Protein AF-A0A8K0D5B7-F1 (afdb_monomer)

Mean predicted aligned error: 11.44 Å

Organism: Ignelater luminosus (NCBI:txid2038154)

Structure (mmCIF, N/CA/C/O backbone):
data_AF-A0A8K0D5B7-F1
#
_entry.id   AF-A0A8K0D5B7-F1
#
loop_
_atom_site.group_PDB
_atom_site.id
_atom_site.type_symbol
_atom_site.label_atom_id
_atom_site.label_alt_id
_atom_site.label_comp_id
_atom_site.label_asym_id
_atom_site.label_entity_id
_atom_site.label_seq_id
_atom_site.pdbx_PDB_ins_code
_atom_site.Cartn_x
_atom_site.Cartn_y
_atom_site.Cartn_z
_atom_site.occupancy
_atom_site.B_iso_or_equiv
_atom_site.auth_seq_id
_atom_site.auth_comp_id
_atom_site.auth_asym_id
_atom_site.auth_atom_id
_atom_site.pdbx_PDB_model_num
ATOM 1 N N . MET A 1 1 ? 31.494 -50.551 4.211 1.00 58.75 1 MET A N 1
ATOM 2 C CA . MET A 1 1 ? 31.317 -50.082 2.815 1.00 58.75 1 MET A CA 1
ATOM 3 C C . MET A 1 1 ? 29.963 -49.416 2.544 1.00 58.75 1 MET A C 1
ATOM 5 O O . MET A 1 1 ? 29.938 -48.528 1.710 1.00 58.75 1 MET A O 1
ATOM 9 N N . ALA A 1 2 ? 28.870 -49.741 3.250 1.00 61.06 2 ALA A N 1
ATOM 10 C CA . ALA A 1 2 ? 27.558 -49.106 3.022 1.00 61.06 2 ALA A CA 1
ATOM 11 C C . ALA A 1 2 ? 27.402 -47.675 3.598 1.00 61.06 2 ALA A C 1
ATOM 13 O O . ALA A 1 2 ? 26.651 -46.874 3.054 1.00 61.06 2 ALA A O 1
ATOM 14 N N . LEU A 1 3 ? 28.143 -47.320 4.658 1.00 53.94 3 LEU A N 1
ATOM 15 C CA . LEU A 1 3 ? 28.010 -46.009 5.319 1.00 53.94 3 LEU A CA 1
ATOM 16 C C . LEU A 1 3 ? 28.530 -44.834 4.465 1.00 53.94 3 LEU A C 1
ATOM 18 O O . LEU A 1 3 ? 27.985 -43.737 4.509 1.00 53.94 3 LEU A O 1
ATOM 22 N N . TRP A 1 4 ? 29.550 -45.081 3.639 1.00 53.62 4 TRP A N 1
ATOM 23 C CA . TRP A 1 4 ? 30.124 -44.075 2.737 1.00 53.62 4 TRP A CA 1
ATOM 24 C C . TRP A 1 4 ? 29.221 -43.783 1.528 1.00 53.62 4 TRP A C 1
ATOM 26 O O . TRP A 1 4 ? 29.224 -42.666 1.023 1.00 53.62 4 TRP A O 1
ATOM 36 N N . PHE A 1 5 ? 28.388 -44.744 1.112 1.00 57.69 5 PHE A N 1
ATOM 37 C CA . PHE A 1 5 ? 27.415 -44.553 0.031 1.00 57.69 5 PHE A CA 1
ATOM 38 C C . PHE A 1 5 ? 26.216 -43.685 0.452 1.00 57.69 5 PHE A C 1
ATOM 40 O O . PHE A 1 5 ? 25.733 -42.894 -0.355 1.00 57.69 5 PHE A O 1
ATOM 47 N N . MET A 1 6 ? 25.767 -43.760 1.714 1.00 58.22 6 MET A N 1
ATOM 48 C CA . MET A 1 6 ? 24.698 -42.877 2.216 1.00 58.22 6 MET A CA 1
ATOM 49 C C . MET A 1 6 ? 25.154 -41.422 2.382 1.00 58.22 6 MET A C 1
ATOM 51 O O . MET A 1 6 ? 24.361 -40.513 2.149 1.00 58.22 6 MET A O 1
ATOM 55 N N . LEU A 1 7 ? 26.425 -41.186 2.728 1.00 57.03 7 LEU A N 1
ATOM 56 C CA . LEU A 1 7 ? 26.960 -39.828 2.869 1.00 57.03 7 LEU A CA 1
ATOM 57 C C . LEU A 1 7 ? 27.020 -39.098 1.514 1.00 57.03 7 LEU A C 1
ATOM 59 O O . LEU A 1 7 ? 26.660 -37.929 1.436 1.00 57.03 7 LEU A O 1
ATOM 63 N N . ILE A 1 8 ? 27.383 -39.813 0.441 1.00 58.19 8 ILE A N 1
ATOM 64 C CA . ILE A 1 8 ? 27.438 -39.274 -0.930 1.00 58.19 8 ILE A CA 1
ATOM 65 C C . ILE A 1 8 ? 26.036 -38.925 -1.452 1.00 58.19 8 ILE A C 1
ATOM 67 O O . ILE A 1 8 ? 25.861 -37.895 -2.102 1.00 58.19 8 ILE A O 1
ATOM 71 N N . LEU A 1 9 ? 25.019 -39.731 -1.124 1.00 55.12 9 LEU A N 1
ATOM 72 C CA . LEU A 1 9 ? 23.623 -39.416 -1.448 1.00 55.12 9 LEU A CA 1
ATOM 73 C C . LEU A 1 9 ? 23.145 -38.152 -0.715 1.00 55.12 9 LEU A C 1
ATOM 75 O O . LEU A 1 9 ? 22.492 -37.309 -1.322 1.00 55.12 9 LEU A O 1
ATOM 79 N N . PHE A 1 10 ? 23.526 -37.954 0.549 1.00 55.22 10 PHE A N 1
ATOM 80 C CA . PHE A 1 10 ? 23.116 -36.770 1.314 1.00 55.22 10 PHE A CA 1
ATOM 81 C C . PHE A 1 10 ? 23.797 -35.475 0.827 1.00 55.22 10 PHE A C 1
ATOM 83 O O . PHE A 1 10 ? 23.163 -34.420 0.777 1.00 55.22 10 PHE A O 1
ATOM 90 N N . THR A 1 11 ? 25.061 -35.545 0.391 1.00 56.81 11 THR A N 1
ATOM 91 C CA . THR A 1 11 ? 25.802 -34.391 -0.158 1.00 56.81 11 THR A CA 1
ATOM 92 C C . THR A 1 11 ? 25.470 -34.073 -1.617 1.00 56.81 11 THR A C 1
ATOM 94 O O . THR A 1 11 ? 25.694 -32.949 -2.048 1.00 56.81 11 THR A O 1
ATOM 97 N N . ALA A 1 12 ? 24.956 -35.035 -2.392 1.00 54.81 12 ALA A N 1
ATOM 98 C CA . ALA A 1 12 ? 24.551 -34.813 -3.785 1.00 54.81 12 ALA A CA 1
ATOM 99 C C . ALA A 1 12 ? 23.100 -34.318 -3.915 1.00 54.81 12 ALA A C 1
ATOM 101 O O . ALA A 1 12 ? 22.770 -33.615 -4.867 1.00 54.81 12 ALA A O 1
ATOM 102 N N . ILE A 1 13 ? 22.235 -34.652 -2.951 1.00 55.94 13 ILE A N 1
ATOM 103 C CA . ILE A 1 13 ? 20.818 -34.264 -2.964 1.00 55.94 13 ILE A CA 1
ATOM 104 C C . ILE A 1 13 ? 20.606 -32.857 -2.374 1.00 55.94 13 ILE A C 1
ATOM 106 O O . ILE A 1 13 ? 19.761 -32.104 -2.853 1.00 55.94 13 ILE A O 1
ATOM 110 N N . THR A 1 14 ? 21.401 -32.454 -1.381 1.00 51.28 14 THR A N 1
ATOM 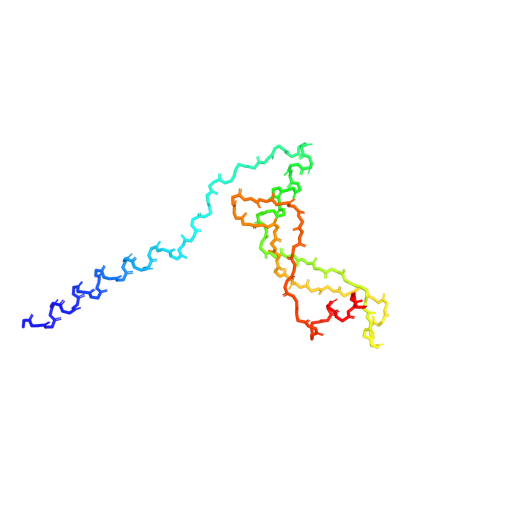111 C CA . THR A 1 14 ? 21.305 -31.121 -0.756 1.00 51.28 14 THR A CA 1
ATOM 112 C C . THR A 1 14 ? 21.551 -29.935 -1.705 1.00 51.28 14 THR A C 1
ATOM 114 O O . THR A 1 14 ? 20.772 -28.986 -1.622 1.00 51.28 14 THR A O 1
ATOM 117 N N . PRO A 1 15 ? 22.507 -29.943 -2.658 1.00 51.72 15 PRO A N 1
ATOM 118 C CA . PRO A 1 15 ? 22.625 -28.848 -3.623 1.00 51.72 15 PRO A CA 1
ATOM 119 C C . PRO A 1 15 ? 21.523 -28.867 -4.695 1.00 51.72 15 PRO A C 1
ATOM 121 O O . PRO A 1 15 ? 21.241 -27.821 -5.272 1.00 51.72 15 PRO A O 1
ATOM 124 N N . LEU A 1 16 ? 20.861 -30.010 -4.937 1.00 51.31 16 LEU A N 1
ATOM 125 C CA . LEU A 1 16 ? 19.790 -30.117 -5.937 1.00 51.31 16 LEU A CA 1
ATOM 126 C C . LEU A 1 16 ? 18.473 -29.477 -5.463 1.00 51.31 16 LEU A C 1
ATOM 128 O O . LEU A 1 16 ? 17.730 -28.938 -6.275 1.00 51.31 16 LEU A O 1
ATOM 132 N N . TYR A 1 17 ? 18.212 -29.481 -4.151 1.00 51.25 17 TYR A N 1
ATOM 133 C CA . TYR A 1 17 ? 17.062 -28.789 -3.549 1.00 51.25 17 TYR A CA 1
ATOM 134 C C . TYR A 1 17 ? 17.430 -27.428 -2.933 1.00 51.25 17 TYR A C 1
ATOM 136 O O . TYR A 1 17 ? 16.590 -26.534 -2.873 1.00 51.25 17 TYR A O 1
ATOM 144 N N . GLY A 1 18 ? 18.682 -27.242 -2.503 1.00 43.62 18 GLY A N 1
ATOM 145 C CA . GLY A 1 18 ? 19.149 -26.020 -1.841 1.00 43.62 18 GLY A CA 1
ATOM 146 C C . GLY A 1 18 ? 19.419 -24.836 -2.774 1.00 43.62 18 GLY A C 1
ATOM 147 O O . GLY A 1 18 ? 19.447 -23.704 -2.302 1.00 43.62 18 GLY A O 1
ATOM 148 N N . LEU A 1 19 ? 19.583 -25.063 -4.083 1.00 47.84 19 LEU A N 1
ATOM 149 C CA . LEU A 1 19 ? 19.838 -23.989 -5.054 1.00 47.84 19 LEU A CA 1
ATOM 150 C C . LEU A 1 19 ? 18.556 -23.390 -5.663 1.00 47.84 19 LEU A C 1
ATOM 152 O O . LEU A 1 19 ? 18.626 -22.355 -6.315 1.00 47.84 19 LEU A O 1
ATOM 156 N N . HIS A 1 20 ? 17.379 -23.987 -5.437 1.00 46.59 20 HIS A N 1
ATOM 157 C CA . HIS A 1 20 ? 16.132 -23.472 -6.019 1.00 46.59 20 HIS A CA 1
ATOM 158 C C . HIS A 1 20 ? 15.439 -22.394 -5.162 1.00 46.59 20 HIS A C 1
ATOM 160 O O . HIS A 1 20 ? 14.567 -21.694 -5.666 1.00 46.59 20 HIS A O 1
ATOM 166 N N . LEU A 1 21 ? 15.820 -22.223 -3.890 1.00 46.56 21 LEU A N 1
ATOM 167 C CA . LEU A 1 21 ? 15.127 -21.307 -2.966 1.00 46.56 21 LEU A CA 1
ATOM 168 C C . LEU A 1 21 ? 15.780 -19.929 -2.807 1.00 46.56 21 LEU A C 1
ATOM 170 O O . LEU A 1 21 ? 15.322 -19.131 -1.994 1.00 46.56 21 LEU A O 1
ATOM 174 N N . ILE A 1 22 ? 16.811 -19.613 -3.592 1.00 47.12 22 ILE A N 1
ATOM 175 C CA . ILE A 1 22 ? 17.200 -18.216 -3.794 1.00 47.12 22 ILE A CA 1
ATOM 176 C C . ILE A 1 22 ? 16.547 -17.800 -5.102 1.00 47.12 22 ILE A C 1
ATOM 178 O O . ILE A 1 22 ? 17.092 -18.027 -6.180 1.00 47.12 22 ILE A O 1
ATOM 182 N N . GLU A 1 23 ? 15.340 -17.248 -5.004 1.00 54.75 23 GLU A N 1
ATOM 183 C CA . GLU A 1 23 ? 14.713 -16.564 -6.125 1.00 54.75 23 GLU A CA 1
ATOM 184 C C . GLU A 1 23 ? 15.616 -15.382 -6.494 1.00 54.75 23 GLU A C 1
ATOM 186 O O . GLU A 1 23 ? 15.622 -14.338 -5.841 1.00 54.75 23 GLU A O 1
ATOM 191 N N . VAL A 1 24 ? 16.481 -15.581 -7.490 1.00 53.12 24 VAL A N 1
ATOM 192 C CA . VAL A 1 24 ? 17.348 -14.523 -7.997 1.00 53.12 24 VAL A CA 1
ATOM 193 C C . VAL A 1 24 ? 16.420 -13.460 -8.559 1.00 53.12 24 VAL A C 1
ATOM 195 O O . VAL A 1 24 ? 15.767 -13.674 -9.581 1.00 53.12 24 VAL A O 1
ATOM 198 N N . LYS A 1 25 ? 16.326 -12.318 -7.869 1.00 55.72 25 LYS A N 1
ATOM 199 C CA . LYS A 1 25 ? 15.605 -11.166 -8.390 1.00 55.72 25 LYS A CA 1
ATOM 200 C C . LYS A 1 25 ? 16.359 -10.723 -9.648 1.00 55.72 25 LYS A C 1
ATOM 202 O O . LYS A 1 25 ? 17.448 -10.168 -9.557 1.00 55.72 25 LYS A O 1
ATOM 207 N N . GLU A 1 26 ? 15.818 -11.099 -10.804 1.00 63.88 26 GLU A N 1
ATOM 208 C CA . GLU A 1 26 ? 16.232 -10.694 -12.144 1.00 63.88 26 GLU A CA 1
ATOM 209 C C . GLU A 1 26 ? 16.615 -9.211 -12.156 1.00 63.88 26 GLU A C 1
ATOM 211 O O . GLU A 1 26 ? 16.014 -8.410 -11.438 1.00 63.88 26 GLU A O 1
ATOM 216 N N . HIS A 1 27 ? 17.651 -8.859 -12.917 1.00 62.09 27 HIS A N 1
ATOM 217 C CA . HIS A 1 27 ? 18.226 -7.519 -12.897 1.00 62.09 27 HIS A CA 1
ATOM 218 C C . HIS A 1 27 ? 17.210 -6.504 -13.440 1.00 62.09 27 HIS A C 1
ATOM 220 O O . HIS A 1 27 ? 17.108 -6.301 -14.647 1.00 62.09 27 HIS A O 1
ATOM 226 N N . VAL A 1 28 ? 16.451 -5.865 -12.549 1.00 72.25 28 VAL A N 1
ATOM 227 C CA . VAL A 1 28 ? 15.453 -4.864 -12.933 1.00 72.25 28 VAL A CA 1
ATOM 228 C C . VAL A 1 28 ? 16.169 -3.554 -13.250 1.00 72.25 28 VAL A C 1
ATOM 230 O O . VAL A 1 28 ? 16.923 -3.032 -12.428 1.00 72.25 28 VAL A O 1
ATOM 233 N N . GLU A 1 29 ? 15.975 -3.035 -14.460 1.00 85.50 29 GLU A N 1
ATOM 234 C CA . GLU A 1 29 ? 16.503 -1.731 -14.858 1.00 85.50 29 GLU A CA 1
ATOM 235 C C . GLU A 1 29 ? 15.760 -0.622 -14.102 1.00 85.50 29 GLU A C 1
ATOM 237 O O . GLU A 1 29 ? 14.529 -0.564 -14.104 1.00 85.50 29 GLU A O 1
ATOM 242 N N . ILE A 1 30 ? 16.512 0.245 -13.420 1.00 92.38 30 ILE A N 1
ATOM 243 C CA . ILE A 1 30 ? 15.946 1.370 -12.673 1.00 92.38 30 ILE A CA 1
ATOM 244 C C . ILE A 1 30 ? 15.517 2.448 -13.686 1.00 92.38 30 ILE A C 1
ATOM 246 O O . ILE A 1 30 ? 16.368 2.893 -14.459 1.00 92.38 30 ILE A O 1
ATOM 250 N N . PRO A 1 31 ? 14.244 2.896 -13.694 1.00 95.06 31 PRO A N 1
ATOM 251 C CA . PRO A 1 31 ? 13.779 3.938 -14.612 1.00 95.06 31 PRO A CA 1
ATOM 252 C C . PRO A 1 31 ? 14.471 5.290 -14.385 1.00 95.06 31 PRO A C 1
ATOM 254 O O . PRO A 1 31 ? 14.949 5.569 -13.284 1.00 95.06 31 PRO A O 1
ATOM 257 N N . ASP A 1 32 ? 14.450 6.167 -15.395 1.00 96.56 32 ASP A N 1
ATOM 258 C CA . ASP A 1 32 ? 14.896 7.558 -15.240 1.00 96.56 32 ASP A CA 1
ATOM 259 C C . ASP A 1 32 ? 14.066 8.247 -14.134 1.00 96.56 32 ASP A C 1
ATOM 261 O O . ASP A 1 32 ? 12.832 8.254 -14.216 1.00 96.56 32 ASP A O 1
ATOM 265 N N . PRO A 1 33 ? 14.699 8.853 -13.109 1.00 95.75 33 PRO A N 1
ATOM 266 C CA . PRO A 1 33 ? 14.005 9.581 -12.047 1.00 95.75 33 PRO A CA 1
ATOM 267 C C . PRO A 1 33 ? 13.032 10.669 -12.529 1.00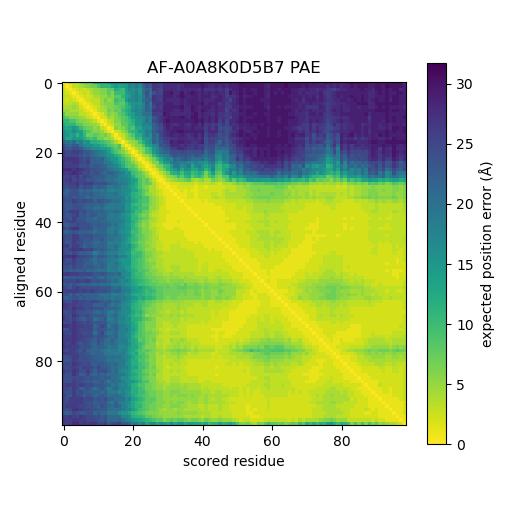 95.75 33 PRO A C 1
ATOM 269 O O . PRO A 1 33 ? 12.103 11.020 -11.802 1.00 95.75 33 PRO A O 1
ATOM 272 N N . GLN A 1 34 ? 13.222 11.211 -13.737 1.00 97.62 34 GLN A N 1
ATOM 273 C CA . GLN A 1 34 ? 12.315 12.196 -14.338 1.00 97.62 34 GLN A CA 1
ATOM 274 C C . GLN A 1 34 ? 10.997 11.571 -14.822 1.00 97.62 34 GLN A C 1
ATOM 276 O O . GLN A 1 34 ? 9.982 12.261 -14.936 1.00 97.62 34 GLN A O 1
ATOM 281 N N . GLU A 1 35 ? 10.965 10.259 -15.059 1.00 97.44 35 GLU A N 1
ATOM 282 C CA . GLU A 1 35 ? 9.780 9.519 -15.491 1.00 97.44 35 GLU A CA 1
ATOM 283 C C . GLU A 1 35 ? 8.950 9.051 -14.286 1.00 97.44 35 GLU A C 1
ATOM 285 O O . GLU A 1 35 ? 8.788 7.854 -14.037 1.00 97.44 35 GLU A O 1
ATOM 290 N N . ALA A 1 36 ? 8.384 10.004 -13.537 1.00 97.00 36 ALA A N 1
ATOM 291 C CA . ALA A 1 36 ? 7.714 9.763 -12.252 1.00 97.00 36 ALA A CA 1
ATOM 292 C C . ALA A 1 36 ? 6.699 8.600 -12.264 1.00 97.00 36 ALA A C 1
ATOM 294 O O . ALA A 1 36 ? 6.658 7.801 -11.330 1.00 97.00 36 ALA A O 1
ATOM 295 N N . ALA A 1 37 ? 5.907 8.458 -13.333 1.00 96.38 37 ALA A N 1
ATOM 296 C CA . ALA A 1 37 ? 4.945 7.362 -13.462 1.00 96.38 37 ALA A CA 1
ATOM 297 C C . ALA A 1 37 ? 5.622 5.984 -13.583 1.00 96.38 37 ALA A C 1
ATOM 299 O O . ALA A 1 37 ? 5.167 5.021 -12.965 1.00 96.38 37 ALA A O 1
ATOM 300 N N . LYS A 1 38 ? 6.725 5.880 -14.339 1.00 94.88 38 LYS A N 1
ATOM 301 C CA . LYS A 1 38 ? 7.494 4.632 -14.453 1.00 94.88 38 LYS A CA 1
ATOM 302 C C . LYS A 1 38 ? 8.197 4.304 -13.145 1.00 94.88 38 LYS A C 1
ATOM 304 O O . LYS A 1 38 ? 8.166 3.153 -12.727 1.00 94.88 38 LYS A O 1
ATOM 309 N N . VAL A 1 39 ? 8.759 5.311 -12.473 1.00 96.81 39 VAL A N 1
ATOM 310 C CA . VAL A 1 39 ? 9.375 5.146 -11.149 1.00 96.81 39 VAL A CA 1
ATOM 311 C C . VAL A 1 39 ? 8.350 4.634 -10.139 1.00 96.81 39 VAL A C 1
ATOM 313 O O . VAL A 1 39 ? 8.625 3.660 -9.446 1.00 96.81 39 VAL A O 1
ATOM 316 N N . ALA A 1 40 ? 7.148 5.214 -10.089 1.00 95.81 40 ALA A N 1
ATOM 317 C CA . ALA A 1 40 ? 6.092 4.754 -9.187 1.00 95.81 40 ALA A CA 1
ATOM 318 C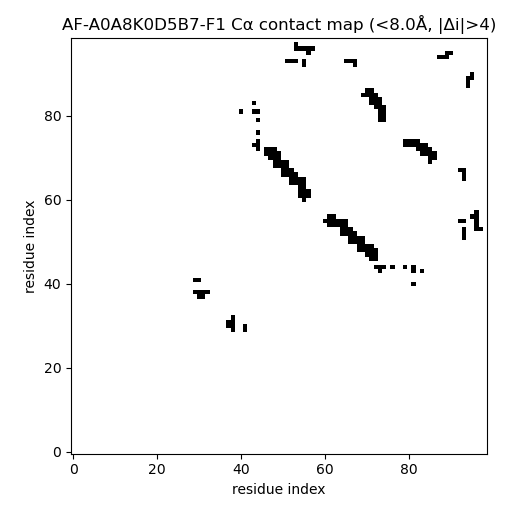 C . ALA A 1 40 ? 5.724 3.282 -9.439 1.00 95.81 40 ALA A C 1
ATOM 320 O O . ALA A 1 40 ? 5.653 2.491 -8.501 1.00 95.81 40 ALA A O 1
ATOM 321 N N . ARG A 1 41 ? 5.555 2.889 -10.708 1.00 95.00 41 ARG A N 1
ATOM 322 C CA . ARG A 1 41 ? 5.272 1.496 -11.088 1.00 95.00 41 ARG A CA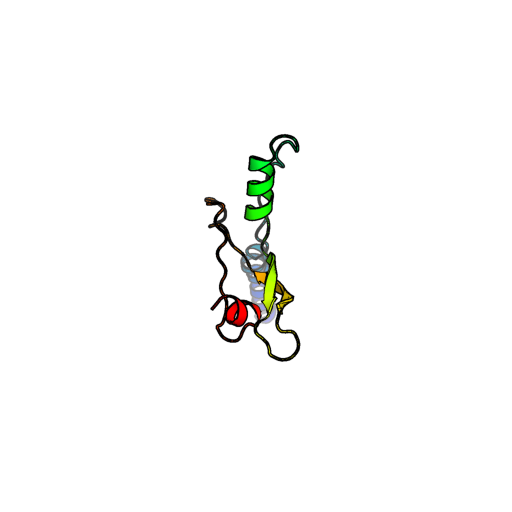 1
ATOM 323 C C . ARG A 1 41 ? 6.419 0.551 -10.748 1.00 95.00 41 ARG A C 1
ATOM 325 O O . ARG A 1 41 ? 6.165 -0.532 -10.234 1.00 95.00 41 ARG A O 1
ATOM 332 N N . TYR A 1 42 ? 7.657 0.978 -10.976 1.00 94.62 42 TYR A N 1
ATOM 333 C CA . TYR A 1 42 ? 8.848 0.229 -10.591 1.00 94.62 42 TYR A CA 1
ATOM 334 C C . TYR A 1 42 ? 8.905 0.006 -9.077 1.00 94.62 42 TYR A C 1
ATOM 336 O O . TYR A 1 42 ? 9.127 -1.121 -8.646 1.00 94.62 42 TYR A O 1
ATOM 344 N N . VAL A 1 43 ? 8.671 1.047 -8.269 1.00 94.94 43 VAL A N 1
ATOM 345 C CA . VAL A 1 43 ? 8.699 0.949 -6.801 1.00 94.94 43 VAL A CA 1
ATOM 346 C C . VAL A 1 43 ? 7.632 -0.018 -6.310 1.00 94.94 43 VAL A C 1
ATOM 348 O O . VAL A 1 43 ? 7.952 -0.924 -5.547 1.00 94.94 43 VAL A O 1
ATOM 351 N N . ILE A 1 44 ? 6.391 0.137 -6.774 1.00 95.44 44 ILE A N 1
ATOM 352 C CA . ILE A 1 44 ? 5.276 -0.719 -6.362 1.00 95.44 44 ILE A CA 1
ATOM 353 C C . ILE A 1 44 ? 5.535 -2.183 -6.727 1.00 95.44 44 ILE A C 1
ATOM 355 O O . ILE A 1 44 ? 5.428 -3.041 -5.861 1.00 95.44 44 ILE A O 1
ATOM 359 N N . HIS A 1 45 ? 5.956 -2.463 -7.962 1.00 95.19 45 HIS A N 1
ATOM 360 C CA . HIS A 1 45 ? 6.187 -3.835 -8.409 1.00 95.19 45 HIS A CA 1
ATOM 361 C C . HIS A 1 45 ? 7.372 -4.520 -7.710 1.00 95.19 45 HIS A C 1
ATOM 363 O O . HIS A 1 45 ? 7.421 -5.739 -7.587 1.00 95.19 45 HIS A O 1
ATOM 369 N N . ASN A 1 46 ? 8.349 -3.738 -7.245 1.00 93.62 46 ASN A N 1
ATOM 370 C CA . ASN A 1 46 ? 9.531 -4.263 -6.567 1.00 93.62 46 ASN A CA 1
ATOM 371 C C . ASN A 1 46 ? 9.418 -4.282 -5.038 1.00 93.62 46 ASN A C 1
ATOM 373 O O . ASN A 1 46 ? 10.403 -4.668 -4.399 1.00 93.62 46 ASN A O 1
ATOM 377 N N . SER A 1 47 ? 8.280 -3.872 -4.472 1.00 94.19 47 SER A N 1
ATOM 378 C CA . SER A 1 47 ? 8.037 -3.826 -3.028 1.00 94.19 47 SER A CA 1
ATOM 379 C C . SER A 1 47 ? 7.115 -4.962 -2.600 1.00 94.19 47 SER A C 1
ATOM 381 O O . SER A 1 47 ? 5.997 -5.063 -3.088 1.00 94.19 47 SER A O 1
ATOM 383 N N . ASP A 1 48 ? 7.561 -5.767 -1.638 1.00 94.94 48 ASP A N 1
ATOM 384 C CA . ASP A 1 48 ? 6.763 -6.879 -1.097 1.00 94.94 48 ASP A CA 1
ATOM 385 C C . ASP A 1 48 ? 5.858 -6.440 0.071 1.00 94.94 48 ASP A C 1
ATOM 387 O O . ASP A 1 48 ? 4.964 -7.168 0.500 1.00 94.94 48 ASP A O 1
ATOM 391 N N . TRP A 1 49 ? 6.101 -5.247 0.618 1.00 96.88 49 TRP A N 1
ATOM 392 C CA . TRP A 1 49 ? 5.397 -4.703 1.776 1.00 96.88 49 TRP A CA 1
ATOM 393 C C . TRP A 1 49 ? 5.291 -3.178 1.707 1.00 96.88 49 TRP A C 1
ATOM 395 O O . TRP A 1 49 ? 6.100 -2.509 1.062 1.00 96.88 49 TRP A O 1
ATOM 405 N N . ALA A 1 50 ? 4.291 -2.626 2.391 1.00 97.00 50 ALA A N 1
ATOM 406 C CA . ALA A 1 50 ? 4.078 -1.191 2.516 1.00 97.00 50 ALA A CA 1
ATOM 407 C C . ALA A 1 50 ? 3.502 -0.824 3.888 1.00 97.00 50 ALA A C 1
ATOM 409 O O . ALA A 1 50 ? 2.892 -1.640 4.577 1.00 97.00 50 ALA A O 1
ATOM 410 N N . SER A 1 51 ? 3.686 0.437 4.276 1.00 97.00 51 SER A N 1
ATOM 411 C CA . SER A 1 51 ? 3.000 1.016 5.428 1.00 97.00 51 SER A CA 1
ATOM 412 C C . SER A 1 51 ? 1.606 1.487 5.017 1.00 97.00 51 SER A C 1
ATOM 414 O O . SER A 1 51 ? 1.483 2.390 4.187 1.00 97.00 51 SER A O 1
ATOM 416 N N . LEU A 1 52 ? 0.567 0.890 5.598 1.00 96.06 52 LEU A N 1
ATOM 417 C CA . LEU A 1 52 ? -0.827 1.252 5.365 1.00 96.06 52 LEU A CA 1
ATOM 418 C C . LEU A 1 52 ? -1.311 2.150 6.502 1.00 96.06 52 LEU A C 1
ATOM 420 O O . LEU A 1 52 ? -1.298 1.748 7.661 1.00 96.06 52 LEU A O 1
ATOM 424 N N . ALA A 1 53 ? -1.729 3.370 6.169 1.00 96.81 53 ALA A N 1
ATOM 425 C CA . ALA A 1 53 ? -2.285 4.311 7.132 1.00 96.81 53 ALA A CA 1
ATOM 426 C C . ALA A 1 53 ? -3.815 4.350 7.025 1.00 96.81 53 ALA A C 1
ATOM 428 O O . ALA A 1 53 ? -4.356 4.612 5.949 1.00 96.81 53 ALA A O 1
ATOM 429 N N . THR A 1 54 ? -4.501 4.139 8.144 1.00 96.94 54 THR A N 1
ATOM 430 C CA . THR A 1 54 ? -5.964 4.194 8.274 1.00 96.94 54 THR A CA 1
ATOM 431 C C . THR A 1 54 ? -6.378 5.203 9.343 1.00 96.94 54 THR A C 1
ATOM 433 O O . THR A 1 54 ? -5.568 5.636 10.164 1.00 96.94 54 THR A O 1
ATOM 436 N N . ILE A 1 55 ? -7.646 5.625 9.322 1.00 97.56 55 ILE A N 1
ATOM 437 C CA . ILE A 1 55 ? -8.226 6.425 10.407 1.00 97.56 55 ILE A CA 1
ATOM 438 C C . ILE A 1 55 ? -8.863 5.471 11.405 1.00 97.56 55 ILE A C 1
ATOM 440 O O . ILE A 1 55 ? -9.795 4.754 11.049 1.00 97.56 55 ILE A O 1
ATOM 444 N N . SER A 1 56 ? -8.388 5.493 12.650 1.00 97.06 56 SER A N 1
ATOM 445 C CA . SER A 1 56 ? -8.775 4.463 13.600 1.00 97.06 56 SER A CA 1
ATOM 446 C C . SER A 1 56 ? -10.230 4.562 14.054 1.00 97.06 56 SER A C 1
ATOM 448 O O . SER A 1 56 ? -10.745 5.636 14.397 1.00 97.06 56 SER A O 1
ATOM 450 N N . THR A 1 57 ? -10.874 3.401 14.101 1.00 95.94 57 THR A N 1
ATOM 451 C CA . THR A 1 57 ? -12.218 3.163 14.636 1.00 95.94 57 THR A CA 1
ATOM 452 C C . THR A 1 57 ? -12.199 2.665 16.084 1.00 95.94 57 THR A C 1
ATOM 454 O O . THR A 1 57 ? -13.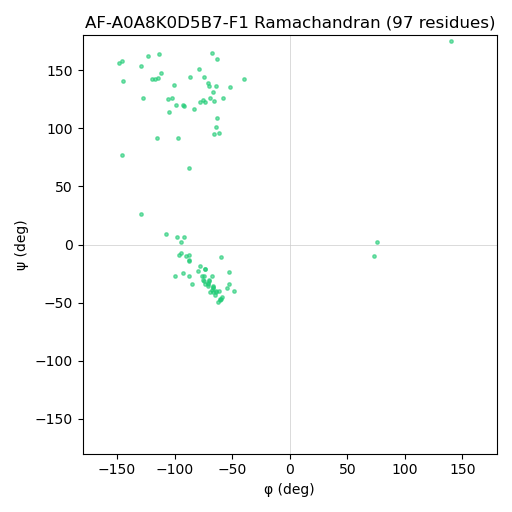250 2.634 16.732 1.00 95.94 57 THR A O 1
ATOM 457 N N . LEU A 1 58 ? -11.017 2.332 16.616 1.00 93.88 58 LEU A N 1
ATOM 458 C CA . LEU A 1 58 ? -10.833 1.852 17.985 1.00 93.88 58 LEU A CA 1
ATOM 459 C C . LEU A 1 58 ? -11.228 2.927 19.006 1.00 93.88 58 LEU A C 1
ATOM 461 O O . LEU A 1 58 ? -10.852 4.088 18.829 1.00 93.88 58 LEU A O 1
ATOM 465 N N . PRO A 1 59 ? -11.950 2.582 20.088 1.00 95.06 59 PRO A N 1
ATOM 466 C CA . PRO A 1 59 ? -12.419 3.562 21.067 1.00 95.06 59 PRO A CA 1
ATOM 467 C C . PRO A 1 59 ? -11.315 4.442 21.669 1.00 95.06 59 PRO A C 1
ATOM 469 O O . PRO A 1 59 ? -11.539 5.628 21.899 1.00 95.06 59 PRO A O 1
ATOM 472 N N . GLU A 1 60 ? -10.133 3.879 21.909 1.00 95.62 60 GLU A N 1
ATOM 473 C CA . GLU A 1 60 ? -9.024 4.523 22.616 1.00 95.62 60 GLU A CA 1
ATOM 474 C C . GLU A 1 60 ? -8.305 5.579 21.770 1.00 95.62 60 GLU A C 1
ATOM 476 O O . GLU A 1 60 ? -7.797 6.561 22.309 1.00 95.62 60 GLU A O 1
ATOM 481 N N . ILE A 1 61 ? -8.261 5.380 20.451 1.00 95.62 61 ILE A N 1
ATOM 482 C CA . ILE A 1 61 ? -7.536 6.236 19.498 1.00 95.62 61 ILE A CA 1
ATOM 483 C C . ILE A 1 61 ? -8.419 6.668 18.328 1.00 95.62 61 ILE A C 1
ATOM 485 O O . ILE A 1 61 ? -7.937 6.958 17.233 1.00 95.62 61 ILE A O 1
ATOM 489 N N . LYS A 1 62 ? -9.732 6.724 18.551 1.00 96.25 62 LYS A N 1
ATOM 490 C CA . LYS A 1 62 ? -10.702 7.051 17.511 1.00 96.25 62 LYS A CA 1
ATOM 491 C C . LYS A 1 62 ? -10.316 8.351 16.811 1.00 96.25 62 LYS A C 1
ATOM 493 O O . LYS A 1 62 ? -9.996 9.332 17.478 1.00 96.25 62 LYS A O 1
ATOM 498 N N . THR A 1 63 ? -10.400 8.375 15.481 1.00 95.12 63 THR A N 1
ATOM 499 C CA . THR A 1 63 ? -10.036 9.505 14.595 1.00 95.12 63 THR A CA 1
ATOM 500 C C . THR A 1 63 ? -8.543 9.786 14.417 1.00 95.12 63 THR A C 1
ATOM 502 O O . THR A 1 63 ? -8.188 10.555 13.522 1.00 95.12 63 THR A O 1
ATOM 505 N N . TYR A 1 64 ? -7.662 9.160 15.200 1.00 97.50 64 TYR A N 1
ATOM 506 C CA . TYR A 1 64 ? -6.223 9.288 14.989 1.00 97.50 64 TYR A CA 1
ATOM 507 C C . TYR A 1 64 ? -5.763 8.390 13.836 1.00 9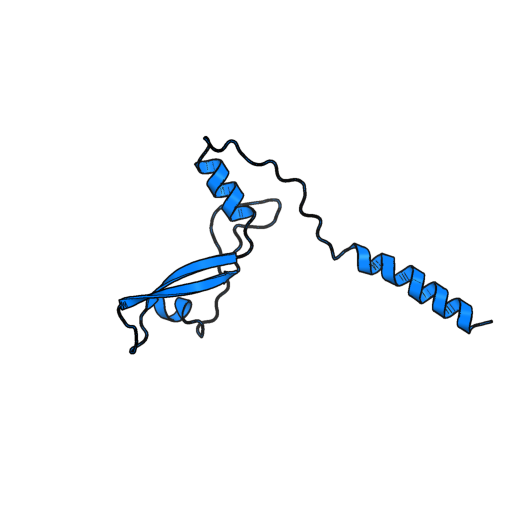7.50 64 TYR A C 1
ATOM 509 O O . TYR A 1 64 ? -6.365 7.339 13.594 1.00 97.50 64 TYR A O 1
ATOM 517 N N . PRO A 1 65 ? -4.693 8.780 13.122 1.00 97.06 65 PRO A N 1
ATOM 518 C CA . PRO A 1 65 ? -4.072 7.899 12.152 1.00 97.06 65 PRO A CA 1
ATOM 519 C C . PRO A 1 65 ? -3.435 6.707 12.872 1.00 97.06 65 PRO A C 1
ATOM 521 O O . PRO A 1 65 ? -2.683 6.875 13.834 1.00 97.06 65 PRO A O 1
ATOM 524 N N . PHE A 1 66 ? -3.716 5.513 12.373 1.00 96.06 66 PHE A N 1
ATOM 525 C CA . PHE A 1 66 ? -3.041 4.278 12.745 1.00 96.06 66 PHE A CA 1
ATOM 526 C C . PHE A 1 66 ? -2.280 3.750 11.527 1.00 96.06 66 PHE A C 1
ATOM 528 O O . PHE A 1 66 ? -2.737 3.916 10.398 1.00 96.06 66 PHE A O 1
ATOM 535 N N . VAL A 1 67 ? -1.098 3.167 11.742 1.00 97.06 67 VAL A N 1
ATOM 536 C CA . VAL A 1 67 ? -0.249 2.651 10.659 1.00 97.06 67 VAL A CA 1
ATOM 537 C C . VAL A 1 67 ? 0.122 1.204 10.943 1.00 97.06 67 VAL A C 1
ATOM 539 O O . VAL A 1 67 ? 0.698 0.916 11.994 1.00 97.06 67 VAL A O 1
ATOM 542 N N . SER A 1 68 ? -0.152 0.322 9.985 1.00 95.00 68 SER A N 1
ATOM 543 C CA . SER A 1 68 ? 0.284 -1.075 9.987 1.00 95.00 68 SER A CA 1
ATOM 544 C C . SER A 1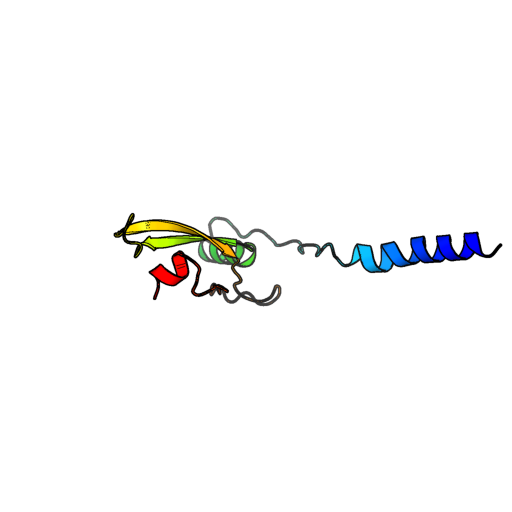 68 ? 1.285 -1.355 8.859 1.00 95.00 68 SER A C 1
ATOM 546 O O . SER A 1 68 ? 1.468 -0.550 7.940 1.00 95.00 68 SER A O 1
ATOM 548 N N . LEU A 1 69 ? 1.989 -2.485 8.960 1.00 96.62 69 LEU A N 1
ATOM 549 C CA . LEU A 1 69 ? 2.875 -3.004 7.918 1.00 96.62 69 LEU A CA 1
ATOM 550 C C . LEU A 1 69 ? 2.182 -4.176 7.242 1.00 96.62 69 LEU A C 1
ATOM 552 O O . LEU A 1 69 ? 2.007 -5.219 7.866 1.00 96.62 69 LEU A O 1
ATOM 556 N N . GLU A 1 70 ? 1.850 -4.010 5.967 1.00 96.31 70 GLU A N 1
ATOM 557 C CA . GLU A 1 70 ? 1.118 -5.013 5.206 1.00 96.31 70 GLU A CA 1
ATOM 558 C C . GLU A 1 70 ? 1.942 -5.537 4.043 1.00 96.31 70 GLU A C 1
ATOM 560 O O . GLU A 1 70 ? 2.657 -4.785 3.376 1.00 96.31 70 GLU A O 1
ATOM 565 N N . SER A 1 71 ? 1.810 -6.837 3.779 1.00 96.62 71 SER A N 1
ATOM 566 C CA . SER A 1 71 ? 2.311 -7.421 2.535 1.00 96.62 71 SER A CA 1
ATOM 567 C C . SER A 1 71 ? 1.444 -6.961 1.368 1.00 96.62 71 SER A C 1
ATOM 569 O O . SER A 1 71 ? 0.216 -6.922 1.476 1.00 96.62 71 SER A O 1
ATOM 571 N N . ILE A 1 72 ? 2.087 -6.640 0.250 1.00 97.31 72 ILE A N 1
ATOM 572 C CA . ILE A 1 72 ? 1.427 -6.163 -0.962 1.00 97.31 72 ILE A CA 1
ATOM 573 C C . ILE A 1 72 ? 1.873 -6.964 -2.180 1.00 97.31 72 ILE A C 1
ATOM 575 O O . ILE A 1 72 ? 2.972 -7.507 -2.227 1.00 97.31 72 ILE A O 1
ATOM 579 N N . SER A 1 73 ? 1.011 -7.015 -3.188 1.00 96.19 73 SER A N 1
ATOM 580 C CA . SER A 1 73 ? 1.366 -7.485 -4.525 1.00 96.19 73 SER A CA 1
ATOM 581 C C . SER A 1 73 ? 0.589 -6.684 -5.554 1.00 96.19 73 SER A C 1
ATOM 583 O O . SER A 1 73 ? -0.587 -6.391 -5.346 1.00 96.19 73 SER A O 1
ATOM 585 N N . ASP A 1 74 ? 1.226 -6.336 -6.669 1.00 96.56 74 ASP A N 1
ATOM 586 C CA . ASP A 1 74 ? 0.564 -5.687 -7.801 1.00 96.56 74 ASP A CA 1
ATOM 587 C C . ASP A 1 74 ? 0.375 -6.611 -9.017 1.00 96.56 74 ASP A C 1
ATOM 589 O O . ASP A 1 74 ? -0.037 -6.156 -10.090 1.00 96.56 74 ASP A O 1
ATOM 593 N N . GLY A 1 75 ? 0.656 -7.904 -8.848 1.00 94.50 75 GLY A N 1
ATOM 594 C CA . GLY A 1 75 ? 0.641 -8.924 -9.891 1.00 94.50 75 GLY A CA 1
ATOM 595 C C . GLY A 1 75 ? 1.807 -9.912 -9.754 1.00 94.50 75 GLY A C 1
ATOM 596 O O . GLY A 1 75 ? 2.659 -9.756 -8.876 1.00 94.50 75 GLY A O 1
ATOM 597 N N . PRO A 1 76 ? 1.853 -10.959 -10.596 1.00 92.31 76 PRO A N 1
ATOM 598 C CA . PRO A 1 76 ? 3.019 -11.828 -10.696 1.00 92.31 76 PRO A CA 1
ATOM 599 C C . PRO A 1 76 ? 4.216 -11.076 -11.296 1.00 92.31 76 PRO A C 1
ATOM 601 O O . PRO A 1 76 ? 4.073 -10.016 -11.906 1.00 92.31 76 PRO A O 1
ATOM 604 N N . ARG A 1 77 ? 5.406 -11.662 -11.149 1.00 86.38 77 ARG A N 1
ATOM 605 C CA . ARG A 1 77 ? 6.705 -11.088 -11.536 1.00 86.38 77 ARG A CA 1
ATOM 606 C C . ARG A 1 77 ? 6.787 -10.591 -12.985 1.00 86.38 77 ARG A C 1
ATOM 608 O O . ARG A 1 77 ? 7.492 -9.636 -13.273 1.00 86.38 77 ARG A O 1
ATOM 615 N N . ASP A 1 78 ? 6.100 -11.257 -13.901 1.00 88.12 78 ASP A N 1
ATOM 616 C CA . ASP A 1 78 ? 6.091 -10.962 -15.334 1.00 88.12 78 ASP A CA 1
ATOM 617 C C . ASP A 1 78 ? 4.928 -10.053 -15.759 1.00 88.12 78 ASP A C 1
ATOM 619 O O . ASP A 1 78 ? 4.876 -9.610 -16.908 1.00 88.12 78 ASP A O 1
ATOM 623 N N . ASN A 1 79 ? 3.993 -9.752 -14.852 1.00 90.38 79 ASN A N 1
ATOM 624 C CA . ASN A 1 79 ? 2.795 -8.984 -15.167 1.00 90.38 79 ASN A CA 1
ATOM 625 C C . ASN A 1 79 ? 2.346 -8.084 -14.004 1.00 90.38 79 ASN A C 1
ATOM 627 O O . ASN A 1 79 ? 1.360 -8.351 -13.314 1.00 90.38 79 ASN A O 1
ATOM 631 N N . SER A 1 80 ? 3.055 -6.967 -13.838 1.00 91.88 80 SER A N 1
ATOM 632 C CA . SER A 1 80 ? 2.645 -5.854 -12.976 1.00 91.88 80 SER A CA 1
ATOM 633 C C . SER A 1 80 ? 1.383 -5.168 -13.510 1.00 91.88 80 SER A C 1
ATOM 635 O O . SER A 1 80 ? 1.374 -4.603 -14.609 1.00 91.88 80 SER A O 1
ATOM 637 N N . THR A 1 81 ? 0.336 -5.093 -12.688 1.00 94.50 81 THR A N 1
ATOM 638 C CA . THR A 1 81 ? -0.868 -4.296 -12.984 1.00 94.50 81 THR A CA 1
ATOM 639 C C . THR A 1 81 ? -0.796 -2.883 -12.403 1.00 94.50 81 THR A C 1
ATOM 641 O O . THR A 1 81 ? -1.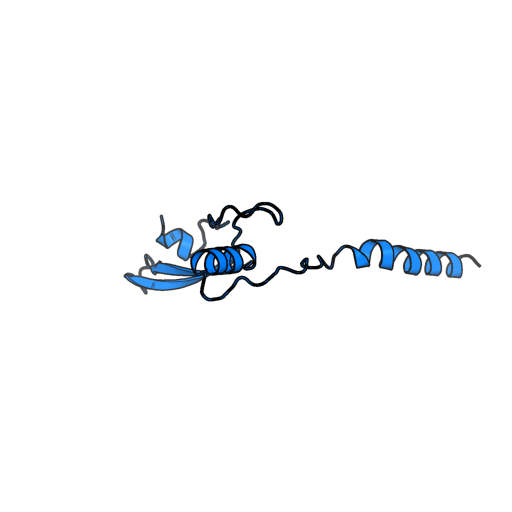418 -1.964 -12.941 1.00 94.50 81 THR A O 1
ATOM 644 N N . GLY A 1 82 ? -0.000 -2.679 -11.346 1.00 93.75 82 GLY A N 1
ATOM 645 C CA . GLY A 1 82 ? 0.048 -1.439 -10.568 1.00 93.75 82 GLY A CA 1
ATOM 646 C C . GLY A 1 82 ? -1.131 -1.248 -9.612 1.00 93.75 82 GLY A C 1
ATOM 647 O O . GLY A 1 82 ? -1.202 -0.216 -8.949 1.00 93.75 82 GLY A O 1
ATOM 648 N N . MET A 1 83 ? -2.056 -2.210 -9.536 1.00 96.12 83 MET A N 1
ATOM 649 C CA . MET A 1 83 ? -3.121 -2.233 -8.535 1.00 96.12 83 MET A CA 1
ATOM 650 C C . MET A 1 83 ? -2.655 -3.038 -7.330 1.00 96.12 83 MET A C 1
ATOM 652 O O . MET A 1 83 ? -2.367 -4.220 -7.468 1.00 96.12 83 MET A O 1
ATOM 656 N N . LEU A 1 84 ? -2.602 -2.408 -6.158 1.00 95.69 84 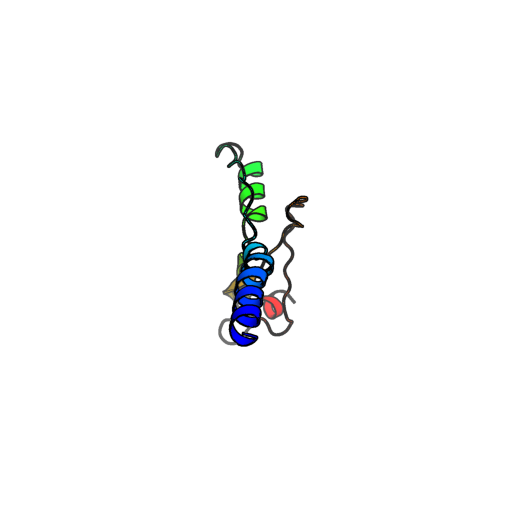LEU A N 1
ATOM 657 C CA . LEU A 1 84 ? -2.190 -3.073 -4.928 1.00 95.69 84 LEU A CA 1
ATOM 658 C C . LEU A 1 84 ? -3.282 -4.010 -4.412 1.00 95.69 84 LEU A C 1
ATOM 660 O O . LEU A 1 84 ? -4.394 -3.579 -4.108 1.00 95.69 84 LEU A O 1
ATOM 664 N N . TYR A 1 85 ? -2.926 -5.277 -4.258 1.00 95.69 85 TYR A N 1
ATOM 665 C CA . TYR A 1 85 ? -3.707 -6.272 -3.547 1.00 95.69 85 TYR A CA 1
ATOM 666 C C . TYR A 1 85 ? -3.139 -6.471 -2.147 1.00 95.69 85 TYR A C 1
ATOM 668 O O . TYR A 1 85 ? -1.927 -6.576 -1.959 1.00 95.69 85 TYR A O 1
ATOM 676 N N . PHE A 1 86 ? -4.048 -6.566 -1.183 1.00 95.00 86 PHE A N 1
ATOM 677 C CA . PHE A 1 86 ? -3.761 -6.865 0.212 1.00 95.00 86 PHE A CA 1
ATOM 678 C C . PHE A 1 86 ? -4.497 -8.147 0.591 1.00 95.00 86 PHE A C 1
ATOM 680 O O . PHE A 1 86 ? -5.637 -8.361 0.169 1.00 95.00 86 PHE A O 1
ATOM 687 N N . TYR A 1 87 ? -3.865 -8.987 1.405 1.00 94.38 87 TYR A N 1
ATOM 688 C CA . TYR A 1 87 ? -4.503 -10.171 1.968 1.00 94.38 87 TYR A CA 1
ATOM 689 C C . TYR A 1 87 ? -4.589 -10.026 3.482 1.00 94.38 87 TYR A C 1
ATOM 691 O O . TYR A 1 87 ? -3.652 -10.359 4.204 1.00 94.38 87 TYR A O 1
ATOM 699 N N . LEU A 1 88 ? -5.712 -9.479 3.945 1.00 93.94 88 LEU A N 1
ATOM 700 C CA . LEU A 1 88 ? -5.893 -9.082 5.336 1.00 93.94 88 LEU A CA 1
ATOM 701 C C . LEU A 1 88 ? -6.920 -9.964 6.047 1.00 93.94 88 LEU A C 1
ATOM 703 O O . LEU A 1 88 ? -7.896 -10.435 5.458 1.00 93.94 88 LEU A O 1
ATOM 707 N N . THR A 1 89 ? -6.709 -10.167 7.345 1.00 94.50 89 THR A N 1
ATOM 708 C CA . THR A 1 89 ? -7.682 -10.821 8.224 1.00 94.50 89 THR A CA 1
ATOM 709 C C . THR A 1 89 ? -8.674 -9.791 8.769 1.00 94.50 89 THR A C 1
ATOM 711 O O . THR A 1 89 ? -8.258 -8.699 9.139 1.00 94.50 89 THR A O 1
ATOM 714 N N . PRO A 1 90 ? -9.966 -10.124 8.951 1.00 93.50 90 PRO A N 1
ATOM 715 C CA . PRO A 1 90 ? -10.913 -9.241 9.639 1.00 93.50 90 PRO A CA 1
ATOM 716 C C . PRO A 1 90 ? -10.538 -8.899 11.092 1.00 93.50 90 PRO A C 1
ATOM 718 O O . PRO A 1 90 ? -11.206 -8.073 11.707 1.00 93.50 90 PRO A O 1
ATOM 721 N N . LEU A 1 91 ? -9.536 -9.580 11.660 1.00 94.06 91 LEU A N 1
ATOM 722 C CA . LEU A 1 91 ? -8.986 -9.309 12.991 1.00 94.06 91 LEU A CA 1
ATOM 723 C C . LEU A 1 91 ? -7.865 -8.259 12.984 1.00 94.06 91 LEU A C 1
ATOM 725 O O . LEU A 1 91 ? -7.411 -7.867 14.055 1.00 94.06 91 LEU A O 1
ATOM 729 N N . ASP A 1 92 ? -7.390 -7.849 11.809 1.00 94.06 92 ASP A N 1
ATOM 730 C CA . ASP A 1 92 ? -6.370 -6.817 11.680 1.00 94.06 92 ASP A CA 1
ATOM 731 C C . ASP A 1 92 ? -6.968 -5.426 11.958 1.00 94.06 92 ASP A C 1
ATOM 733 O O . ASP A 1 92 ? -8.114 -5.142 11.605 1.00 94.06 92 ASP A O 1
ATOM 737 N N . MET A 1 93 ? -6.184 -4.552 12.591 1.00 93.81 93 MET A N 1
ATOM 738 C CA . MET A 1 93 ? -6.642 -3.225 13.015 1.00 93.81 93 MET A CA 1
ATOM 739 C C . MET A 1 93 ? -7.001 -2.340 11.819 1.00 93.81 93 MET A C 1
ATOM 741 O O . MET A 1 93 ? -8.053 -1.703 11.818 1.00 93.81 93 MET A O 1
ATOM 745 N N . SER A 1 94 ? -6.179 -2.346 10.769 1.00 94.75 94 SER A N 1
ATOM 746 C CA . SER A 1 94 ? -6.452 -1.573 9.558 1.00 94.75 94 SER A CA 1
ATOM 747 C C . SER A 1 94 ? -7.634 -2.146 8.777 1.00 94.75 94 SER A C 1
ATOM 749 O O . SER A 1 94 ? -8.397 -1.385 8.186 1.00 94.75 94 SER A O 1
ATOM 751 N N . SER A 1 95 ? -7.866 -3.461 8.842 1.00 94.94 95 SER A N 1
ATOM 752 C CA . SER A 1 95 ? -9.077 -4.092 8.288 1.00 94.94 95 SER A CA 1
ATOM 753 C C . SER A 1 95 ? -10.359 -3.702 9.019 1.00 94.94 95 SER A C 1
ATOM 755 O O . SER A 1 95 ? -11.407 -3.563 8.388 1.00 94.94 95 SER A O 1
ATOM 757 N N . LEU A 1 96 ? -10.295 -3.528 10.342 1.00 94.69 96 LEU A N 1
ATOM 758 C CA . LEU A 1 96 ? -11.418 -3.017 11.129 1.00 94.69 96 LEU A CA 1
ATOM 759 C C . LEU A 1 96 ? -11.732 -1.560 10.776 1.00 94.69 96 LEU A C 1
ATOM 761 O O . LEU A 1 96 ? -12.903 -1.191 10.729 1.00 94.69 96 LEU A O 1
ATOM 765 N N . ASP A 1 97 ? -10.704 -0.760 10.490 1.00 95.69 97 ASP A N 1
ATOM 766 C CA . ASP A 1 97 ? -10.853 0.662 10.185 1.00 95.69 97 ASP A CA 1
ATOM 767 C C . ASP A 1 97 ? -11.505 0.951 8.825 1.00 95.69 97 ASP A C 1
ATOM 769 O O . ASP A 1 97 ? -12.219 1.943 8.689 1.00 95.69 97 ASP A O 1
ATOM 773 N N . ILE A 1 98 ? -11.264 0.112 7.812 1.00 92.31 98 ILE A N 1
ATOM 774 C CA . ILE A 1 98 ? -11.756 0.317 6.431 1.00 92.31 98 ILE A CA 1
ATOM 775 C C . ILE A 1 98 ? -13.112 -0.343 6.142 1.00 92.31 98 ILE A C 1
ATOM 777 O O . ILE A 1 98 ? -13.544 -0.382 4.988 1.00 92.31 98 ILE A O 1
ATOM 781 N N . LYS A 1 99 ? -13.749 -0.905 7.168 1.00 81.69 99 LYS A N 1
ATOM 782 C CA . LYS A 1 99 ? -15.019 -1.623 7.062 1.00 81.69 99 LYS A CA 1
ATOM 783 C C . LYS A 1 99 ? -16.223 -0.684 7.058 1.00 81.69 99 LYS A C 1
ATOM 785 O O . LYS A 1 99 ? -17.158 -0.974 6.278 1.00 81.69 99 LYS A O 1
#

Secondary structure (DSSP, 8-state):
-HHHHHHHHHHHHHHHHHTSSS-----PPPPPTT-HHHHHHHHHHT-SEEEEEEE--STTSTTSEEEEEEEEESS-TT----PPEE---TTSHHHHHT-

Nearest PDB structures (foldseek):
  1xhn-assembly2_C  TM=9.792E-01  e=2.490E-07  Homo sapiens
  2vpa-assembly1_A  TM=5.763E-01  e=2.048E-01  Deinococcus radiodurans
  2x1j-assembly1_A-2  TM=5.789E-01  e=2.048E-01  Deinococcus radiodurans
  2x1k-assembly1_A-2  TM=5.793E-01  e=2.495E-01  Deinococcus radiodurans
  6tek-assembly1_B  TM=3.700E-01  e=1.918E+00  Mycolicibacterium thermoresistibile

Sequence (99 aa):
MALWFMLILFTAITPLYGLHLIEVKEHVEIPDPQEAAKVARYVIHNSDWASLATISTLPEIKTYPFVSLESISDGPRDNSTGMLYFYLTPLDMSSLDIK

Foldseek 3Di:
DVVVVVVVVVVVVCCVVVVPPPPPPPDDDQDDVVPVVVNLLVVQQPDQKDKDWFQFPDPVRHRHIDIDIFGWHQDDNVDGPSDTDTDDDCPDRRVVRVD

Solvent-accessible surface area (backbone atoms only — not comparable to full-atom values): 6250 Å² total; per-residue (Å²): 124,70,70,65,55,55,52,53,52,56,66,59,49,48,61,70,63,62,63,70,76,63,77,74,78,68,90,74,81,82,62,60,82,86,44,56,70,58,39,52,47,50,51,52,64,74,36,63,56,47,78,48,76,37,56,30,70,50,87,92,50,51,76,37,82,41,74,48,82,41,60,39,42,22,56,58,98,92,48,72,70,74,54,79,44,71,88,79,53,82,86,38,71,63,50,56,38,75,107

InterPro domains:
  IPR012349 FMN-binding split barrel [G3DSA:2.30.110.10] (34-99)
  IPR055343 CREG-like, beta-barrel [PF13883] (31-98)

pLDDT: mean 83.5, std 18.41, range [43.62, 97.62]

Radius of gyration: 22.16 Å; Cα contacts (8 Å, |Δi|>4): 102; chains: 1; bounding box: 46×62×38 Å